Protein AF-A0A920B8A7-F1 (afdb_monomer)

Mean predicted aligned error: 10.57 Å

Solvent-accessible surface area (backbone atoms only — not comparable to full-atom values): 4142 Å² total; per-residue (Å²): 119,76,69,62,57,56,67,67,54,54,71,71,75,75,75,80,78,81,73,67,64,53,50,78,47,79,54,73,42,77,46,92,91,77,44,75,49,72,47,78,46,77,48,74,68,50,102,59,92,79,90,84,85,87,82,82,90,130

Nearest PDB structures (foldseek):
  2iuo-assembly1_J  TM=4.008E-01  e=1.104E+00  Escherichia coli
  2ivq-assembly1_D  TM=3.977E-01  e=1.182E+00  Escherichia coli
  2iu7-assembly1_J  TM=3.975E-01  e=1.356E+00  Escherichia coli
  6tv0-assembly1_D  TM=4.040E-01  e=1.783E+00  Serratia sp. (in: enterobacteria)
  2iu7-assembly1_I  TM=3.967E-01  e=2.345E+00  Escherichia coli

Sequence (58 aa):
MKFYLIFILIPFFSFAQKADPFSIELRPRVIDNAKVIVNIEITNHLNRPIDYLEGFFI

Radius of gyration: 22.17 Å; Cα contacts (8 Å, |Δi|>4): 42; chains: 1; bounding box: 66×19×36 Å

Structure (mmCIF, N/CA/C/O backbone):
data_AF-A0A920B8A7-F1
#
_entry.id   AF-A0A920B8A7-F1
#
loop_
_atom_site.group_PDB
_atom_site.id
_atom_site.type_symbol
_atom_site.label_atom_id
_atom_site.label_alt_id
_atom_site.label_comp_id
_atom_site.label_asym_id
_atom_site.label_entity_id
_atom_site.label_seq_id
_atom_site.pdbx_PDB_ins_code
_atom_site.Cartn_x
_atom_site.Cartn_y
_atom_site.Cartn_z
_atom_site.occupancy
_atom_site.B_iso_or_equiv
_atom_site.auth_seq_id
_atom_site.auth_comp_id
_atom_site.auth_asym_id
_atom_site.auth_atom_id
_atom_site.pdbx_PDB_model_num
ATOM 1 N N . MET A 1 1 ? 50.058 -2.237 -12.911 1.00 56.72 1 MET A N 1
ATOM 2 C CA . MET A 1 1 ? 48.985 -3.126 -13.426 1.00 56.72 1 MET A CA 1
ATOM 3 C C . MET A 1 1 ? 47.909 -3.464 -12.386 1.00 56.72 1 MET A C 1
ATOM 5 O O . MET A 1 1 ? 46.748 -3.475 -12.756 1.00 56.72 1 MET A O 1
ATOM 9 N N . LYS A 1 2 ? 48.234 -3.656 -11.093 1.00 55.50 2 LYS A N 1
ATOM 10 C CA . LYS A 1 2 ? 47.242 -3.943 -10.025 1.00 55.50 2 LYS A CA 1
ATOM 11 C C . LYS A 1 2 ? 46.201 -2.835 -9.760 1.00 55.50 2 LYS A C 1
ATOM 13 O O . LYS A 1 2 ? 45.047 -3.151 -9.515 1.00 55.50 2 LYS A O 1
ATOM 18 N N . PHE A 1 3 ? 46.582 -1.556 -9.835 1.00 61.47 3 PHE A N 1
ATOM 19 C CA . PHE A 1 3 ? 45.682 -0.435 -9.501 1.00 61.47 3 PHE A CA 1
ATOM 20 C C . PHE A 1 3 ? 44.600 -0.152 -10.555 1.00 61.47 3 PHE A C 1
ATOM 22 O O . PHE A 1 3 ? 43.514 0.292 -10.204 1.00 61.47 3 PHE A O 1
ATOM 29 N N . TYR A 1 4 ? 44.852 -0.461 -11.831 1.00 65.94 4 TYR A N 1
ATOM 30 C CA . TYR A 1 4 ? 43.868 -0.261 -12.905 1.00 65.94 4 TYR A CA 1
ATOM 31 C C . TYR A 1 4 ? 42.647 -1.179 -12.761 1.00 65.94 4 TYR A C 1
ATOM 33 O O . TYR A 1 4 ? 41.538 -0.791 -13.109 1.00 65.94 4 TYR A O 1
ATOM 41 N N . LEU A 1 5 ? 42.839 -2.367 -12.183 1.00 63.12 5 LEU A N 1
ATOM 42 C CA . LEU A 1 5 ? 41.771 -3.330 -11.906 1.00 63.12 5 LEU A CA 1
ATOM 43 C C . LEU A 1 5 ? 40.760 -2.793 -10.881 1.00 63.12 5 LEU A C 1
ATOM 45 O O . LEU A 1 5 ? 39.566 -3.035 -11.016 1.00 63.12 5 LEU A O 1
ATOM 49 N N . ILE A 1 6 ? 41.226 -2.008 -9.902 1.00 65.56 6 ILE A N 1
ATOM 50 C CA . ILE A 1 6 ? 40.368 -1.374 -8.890 1.00 65.56 6 ILE A CA 1
ATOM 51 C C . ILE A 1 6 ? 39.459 -0.327 -9.545 1.00 65.56 6 ILE A C 1
ATOM 53 O O . ILE A 1 6 ? 38.263 -0.315 -9.279 1.00 65.56 6 ILE A O 1
ATOM 57 N N . PHE A 1 7 ? 39.987 0.489 -10.464 1.00 65.75 7 PHE A N 1
ATOM 58 C CA . PHE A 1 7 ? 39.193 1.495 -11.182 1.00 65.75 7 PHE A CA 1
ATOM 59 C C . PHE A 1 7 ? 38.099 0.893 -12.080 1.00 65.75 7 PHE A C 1
ATOM 61 O O . PHE A 1 7 ? 37.057 1.516 -12.259 1.00 65.75 7 PHE A O 1
ATOM 68 N N . ILE A 1 8 ? 38.296 -0.324 -12.598 1.00 68.19 8 ILE A N 1
ATOM 69 C CA . ILE A 1 8 ? 37.304 -1.036 -13.425 1.00 68.19 8 ILE A CA 1
ATOM 70 C C . ILE A 1 8 ? 36.172 -1.644 -12.575 1.00 68.19 8 ILE A C 1
ATOM 72 O O . ILE A 1 8 ? 35.058 -1.810 -13.066 1.00 68.19 8 ILE A O 1
ATOM 76 N N . LEU A 1 9 ? 36.425 -1.950 -11.298 1.00 62.75 9 LEU A N 1
ATOM 77 C CA . LEU A 1 9 ? 35.449 -2.583 -10.400 1.00 62.75 9 LEU A CA 1
ATOM 78 C C . LEU A 1 9 ? 34.506 -1.585 -9.705 1.00 62.75 9 LEU A C 1
ATOM 80 O O . LEU A 1 9 ? 33.422 -1.971 -9.277 1.00 62.75 9 LEU A O 1
ATOM 84 N N . ILE A 1 10 ? 34.879 -0.305 -9.614 1.00 65.69 10 ILE A N 1
ATOM 85 C CA . ILE A 1 10 ? 34.080 0.747 -8.961 1.00 65.69 10 ILE A CA 1
ATOM 86 C C . ILE A 1 10 ? 32.708 1.011 -9.625 1.00 65.69 10 ILE A C 1
ATOM 88 O O . ILE A 1 10 ? 31.733 1.118 -8.879 1.00 65.69 10 ILE A O 1
ATOM 92 N N . PRO A 1 11 ? 32.547 1.074 -10.967 1.00 67.31 11 PRO A N 1
ATOM 93 C CA . PRO A 1 11 ? 31.246 1.399 -11.566 1.00 67.31 11 PRO A CA 1
ATOM 94 C C . PRO A 1 11 ? 30.169 0.317 -11.367 1.00 67.31 11 PRO A C 1
ATOM 96 O O . PRO A 1 11 ? 28.986 0.608 -11.528 1.00 67.31 11 PRO A O 1
ATOM 99 N N . PHE A 1 12 ? 30.539 -0.908 -10.975 1.00 61.50 12 PHE A N 1
ATOM 100 C CA . PHE A 1 12 ? 29.578 -1.986 -10.705 1.00 61.50 12 PHE A CA 1
ATOM 101 C C . PHE A 1 12 ? 28.796 -1.798 -9.398 1.00 61.50 12 PHE A C 1
ATOM 103 O O . PHE A 1 12 ? 27.699 -2.335 -9.266 1.00 61.50 12 PHE A O 1
ATOM 110 N N . PHE A 1 13 ? 29.314 -1.013 -8.449 1.00 61.81 13 PHE A N 1
ATOM 111 C CA . PHE A 1 13 ? 28.644 -0.773 -7.166 1.00 61.81 13 PHE A CA 1
ATOM 112 C C . PHE A 1 13 ? 27.653 0.401 -7.201 1.00 61.81 13 PHE A C 1
ATOM 114 O O . PHE A 1 13 ? 26.923 0.607 -6.236 1.00 61.81 13 PHE A O 1
ATOM 121 N N . SER A 1 14 ? 27.598 1.168 -8.297 1.00 63.50 14 SER A N 1
ATOM 122 C CA . SER A 1 14 ? 26.786 2.393 -8.386 1.00 63.50 14 SER A CA 1
ATOM 123 C C . SER A 1 14 ? 25.360 2.186 -8.912 1.00 63.50 14 SER A C 1
ATOM 125 O O . SER A 1 14 ? 24.589 3.140 -8.938 1.00 63.50 14 SER A O 1
ATOM 127 N N . PHE A 1 15 ? 24.978 0.967 -9.303 1.00 63.16 15 PHE A N 1
ATOM 128 C CA . PHE A 1 15 ? 23.662 0.683 -9.888 1.00 63.16 15 PHE A CA 1
ATOM 129 C C . PHE A 1 15 ? 22.964 -0.489 -9.197 1.00 63.16 15 PHE A C 1
ATOM 131 O O . PHE A 1 15 ? 22.826 -1.567 -9.767 1.00 63.16 15 PHE A O 1
ATOM 138 N N . ALA A 1 16 ? 22.496 -0.286 -7.967 1.00 61.19 16 ALA A N 1
ATO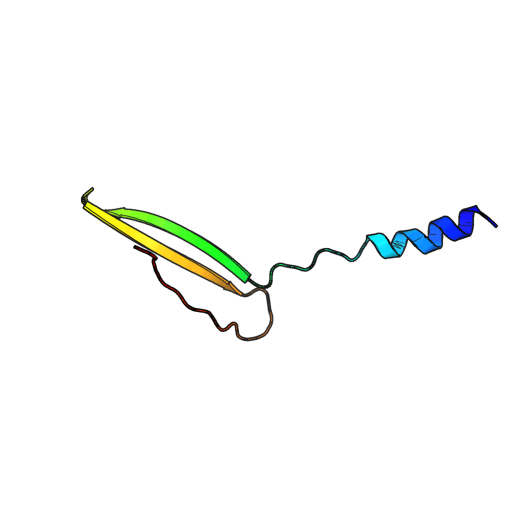M 139 C CA . ALA A 1 16 ? 21.566 -1.225 -7.344 1.00 61.19 16 ALA A CA 1
ATOM 140 C C . ALA A 1 16 ? 20.693 -0.551 -6.276 1.00 61.19 16 ALA A C 1
ATOM 142 O O . ALA A 1 16 ? 20.700 -0.936 -5.113 1.00 61.19 16 ALA A O 1
ATOM 143 N N . GLN A 1 17 ? 19.896 0.439 -6.675 1.00 60.47 17 GLN A N 1
ATOM 144 C CA . GLN A 1 17 ? 18.638 0.707 -5.980 1.00 60.47 17 GLN A CA 1
ATOM 145 C C . GLN A 1 17 ? 17.513 0.539 -6.990 1.00 60.47 17 GLN A C 1
ATOM 147 O O . GLN A 1 17 ? 17.262 1.394 -7.836 1.00 60.47 17 GLN A O 1
ATOM 152 N N . LYS A 1 18 ? 16.879 -0.634 -6.948 1.00 65.56 18 LYS A N 1
ATOM 153 C CA . LYS A 1 18 ? 15.613 -0.857 -7.636 1.00 65.56 18 LYS A CA 1
ATOM 154 C C . LYS A 1 18 ? 14.593 0.023 -6.919 1.00 65.56 18 LYS A C 1
ATOM 156 O O . LYS A 1 18 ? 14.311 -0.234 -5.756 1.00 65.56 18 LYS A O 1
ATOM 161 N N . ALA A 1 19 ? 14.119 1.074 -7.583 1.00 73.00 19 ALA A N 1
ATOM 162 C CA . ALA A 1 19 ? 13.062 1.913 -7.036 1.00 73.00 19 ALA A CA 1
ATOM 163 C C . ALA A 1 19 ? 11.834 1.041 -6.744 1.00 73.00 19 ALA A C 1
ATOM 165 O O . ALA A 1 19 ? 11.497 0.162 -7.551 1.00 73.00 19 ALA A O 1
ATOM 166 N N . ASP A 1 20 ? 11.198 1.261 -5.596 1.00 85.19 20 ASP A N 1
ATOM 167 C CA . ASP A 1 20 ? 9.946 0.586 -5.281 1.00 85.1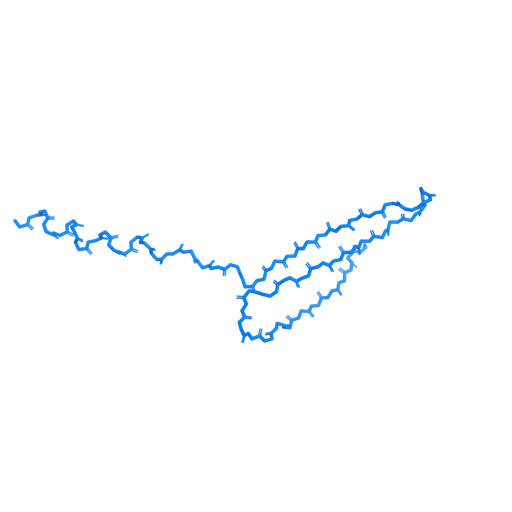9 20 ASP A CA 1
ATOM 168 C C . ASP A 1 20 ? 8.926 0.902 -6.387 1.00 85.19 20 ASP A C 1
ATOM 170 O O . ASP A 1 20 ? 8.853 2.040 -6.854 1.00 85.19 20 ASP A O 1
ATOM 174 N N . PRO A 1 21 ? 8.169 -0.088 -6.887 1.00 87.75 21 PRO A N 1
ATOM 175 C CA . PRO A 1 21 ? 7.257 0.125 -8.011 1.00 87.75 21 PRO A CA 1
ATOM 176 C C . PRO A 1 21 ? 6.043 0.985 -7.632 1.00 87.75 21 PRO A C 1
ATOM 178 O O . PRO A 1 21 ? 5.400 1.560 -8.509 1.00 87.75 21 PRO A O 1
ATOM 181 N N . PHE A 1 22 ? 5.729 1.072 -6.342 1.00 92.62 22 PHE A N 1
ATOM 182 C CA . PHE A 1 22 ? 4.673 1.904 -5.785 1.00 92.62 22 PHE A CA 1
ATOM 183 C C . PHE A 1 22 ? 4.935 2.172 -4.302 1.00 92.62 22 PHE A C 1
ATOM 185 O O . PHE A 1 22 ? 5.711 1.455 -3.668 1.00 92.62 22 PHE A O 1
ATOM 192 N N . SER A 1 23 ? 4.230 3.149 -3.743 1.00 93.25 23 SER A N 1
ATOM 193 C CA . SER A 1 23 ? 4.155 3.391 -2.304 1.00 93.25 23 SER A CA 1
ATOM 194 C C . SER A 1 23 ? 2.704 3.391 -1.827 1.00 93.25 23 SER A C 1
ATOM 196 O O . SER A 1 23 ? 1.784 3.654 -2.603 1.00 93.25 23 SER A O 1
ATOM 198 N N . ILE A 1 24 ? 2.506 3.054 -0.551 1.00 93.50 24 ILE A N 1
ATOM 199 C CA . ILE A 1 24 ? 1.200 3.053 0.112 1.00 93.50 24 ILE A CA 1
ATOM 200 C C . ILE A 1 24 ? 1.294 3.961 1.334 1.00 93.50 24 ILE A C 1
ATOM 202 O O . ILE A 1 24 ? 2.157 3.757 2.190 1.00 93.50 24 ILE A O 1
ATOM 206 N N . GLU A 1 25 ? 0.392 4.928 1.437 1.00 94.69 25 GLU A N 1
ATOM 207 C CA . GLU A 1 25 ? 0.240 5.777 2.612 1.00 94.69 25 GLU A CA 1
ATOM 208 C C . GLU A 1 25 ? -1.127 5.539 3.259 1.00 94.69 25 GLU A C 1
ATOM 210 O O . GLU A 1 25 ? -2.160 5.509 2.591 1.00 94.69 25 GLU A O 1
ATOM 215 N N . LEU A 1 26 ? -1.130 5.359 4.581 1.00 93.50 26 LEU A N 1
ATOM 216 C CA . LEU A 1 26 ? -2.338 5.132 5.367 1.00 93.50 26 LEU A CA 1
ATOM 217 C C . LEU A 1 26 ? -2.575 6.326 6.286 1.00 93.50 26 LEU A C 1
ATOM 219 O O . LEU A 1 26 ? -1.742 6.634 7.140 1.00 93.50 26 LEU A O 1
ATOM 223 N N . ARG A 1 27 ? -3.736 6.970 6.159 1.00 94.81 27 ARG A N 1
ATOM 224 C CA . ARG A 1 27 ? -4.142 8.093 7.017 1.00 94.81 27 ARG A CA 1
ATOM 225 C C . ARG A 1 27 ? -5.394 7.717 7.815 1.00 94.81 27 ARG A C 1
ATOM 227 O O . ARG A 1 27 ? -6.513 7.996 7.363 1.00 94.81 27 ARG A O 1
ATOM 234 N N . PRO A 1 28 ? -5.233 7.054 8.977 1.00 93.31 28 PRO A N 1
ATOM 235 C CA . PRO A 1 28 ? -6.344 6.731 9.858 1.00 93.31 28 PRO A CA 1
ATOM 236 C C . PRO A 1 28 ? -6.837 7.979 10.600 1.00 93.31 28 PRO A C 1
ATOM 238 O O . PRO A 1 28 ? -6.053 8.800 11.072 1.00 93.31 28 PRO A O 1
ATOM 241 N N . ARG A 1 29 ? -8.155 8.104 10.745 1.00 94.19 29 ARG A N 1
ATOM 242 C CA . ARG A 1 29 ? -8.818 9.163 11.506 1.00 94.19 29 ARG A CA 1
ATOM 243 C C . ARG A 1 29 ? -9.928 8.570 12.360 1.00 94.19 29 ARG A C 1
ATOM 245 O O . ARG A 1 29 ? -10.811 7.886 11.849 1.00 94.19 29 ARG A O 1
ATOM 252 N N . VAL A 1 30 ? -9.910 8.892 13.649 1.00 94.12 30 VAL A N 1
ATOM 253 C CA . VAL A 1 30 ? -11.025 8.604 14.555 1.00 94.12 30 VAL A CA 1
ATOM 254 C C . VAL A 1 30 ? -12.072 9.706 14.412 1.00 94.12 30 VAL A C 1
ATOM 256 O O . VAL A 1 30 ? -11.736 10.892 14.420 1.00 94.12 30 VAL A O 1
ATOM 259 N N . ILE A 1 31 ? -13.336 9.320 14.265 1.00 94.56 31 ILE A N 1
ATOM 260 C CA . ILE A 1 31 ? -14.485 10.226 14.197 1.00 94.56 31 ILE A CA 1
ATOM 261 C C . ILE A 1 31 ? -15.437 9.889 15.339 1.00 94.56 31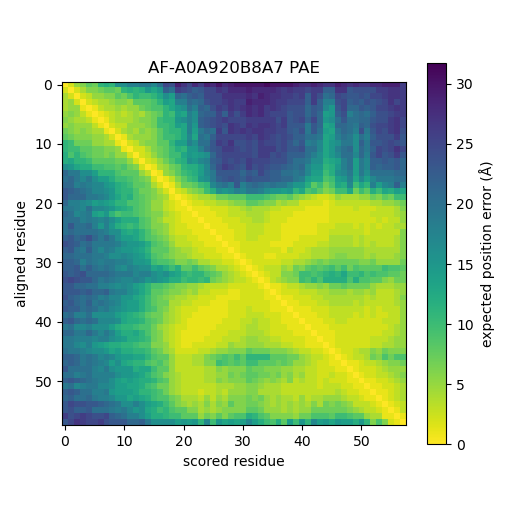 ILE A C 1
ATOM 263 O O . ILE A 1 31 ? -15.748 8.716 15.570 1.00 94.56 31 ILE A O 1
ATOM 267 N N . ASP A 1 32 ? -15.861 10.930 16.059 1.00 90.69 32 ASP A N 1
ATOM 268 C CA . ASP A 1 32 ? -16.831 10.877 17.161 1.00 90.69 32 ASP A CA 1
ATOM 269 C C . ASP A 1 32 ? -16.527 9.799 18.216 1.00 90.69 32 ASP A C 1
ATOM 271 O O . ASP A 1 32 ? -17.425 9.252 18.847 1.00 90.69 32 ASP A O 1
ATOM 275 N N . ASN A 1 33 ? -15.244 9.455 18.382 1.00 86.62 33 ASN A N 1
ATOM 276 C CA . ASN A 1 33 ? -14.746 8.413 19.285 1.00 86.62 33 ASN A CA 1
ATOM 277 C C . ASN A 1 33 ? -15.366 7.009 19.091 1.00 86.62 33 ASN A C 1
ATOM 279 O O . ASN A 1 33 ? -15.230 6.155 19.966 1.00 86.62 33 ASN A O 1
ATOM 283 N N . ALA A 1 34 ? -16.031 6.768 17.957 1.00 91.06 34 ALA A N 1
ATOM 284 C CA . ALA A 1 34 ? -16.808 5.554 17.701 1.00 91.06 34 ALA A CA 1
ATOM 285 C C . ALA A 1 34 ? -16.483 4.891 16.355 1.00 91.06 34 ALA A C 1
ATOM 287 O O . ALA A 1 34 ? -16.808 3.723 16.148 1.00 91.06 34 ALA A O 1
ATOM 288 N N . LYS A 1 35 ? -15.862 5.621 15.423 1.00 91.75 35 LYS A N 1
ATOM 289 C CA . LYS A 1 35 ? -15.535 5.125 14.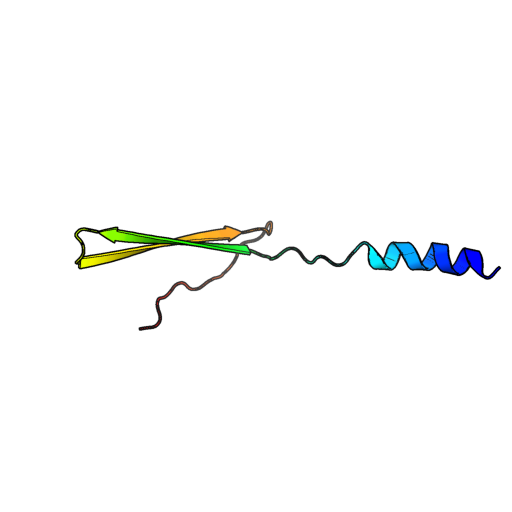081 1.00 91.75 35 LYS A CA 1
ATOM 290 C C . LYS A 1 35 ? -14.086 5.427 13.742 1.00 91.75 35 LYS A C 1
ATOM 292 O O . LYS A 1 35 ? -13.581 6.496 14.078 1.00 91.75 35 LYS A O 1
ATOM 297 N N . VAL A 1 36 ? -13.448 4.510 13.025 1.00 90.94 36 VAL A N 1
ATOM 298 C CA . VAL A 1 36 ? -12.138 4.730 12.408 1.00 90.94 36 VAL A CA 1
ATOM 299 C C . VAL A 1 36 ? -12.333 4.733 10.900 1.00 90.94 36 VAL A C 1
ATOM 301 O O . VAL A 1 36 ? -12.852 3.771 10.341 1.00 90.94 36 VAL A O 1
ATOM 304 N N . ILE A 1 37 ? -11.938 5.821 10.250 1.00 92.44 37 ILE A N 1
ATOM 305 C CA . ILE A 1 37 ? -11.834 5.903 8.794 1.00 92.44 37 ILE A CA 1
ATOM 306 C C . ILE A 1 37 ? -10.362 5.771 8.438 1.00 92.44 37 ILE A C 1
ATOM 308 O O . ILE A 1 37 ? -9.540 6.504 8.979 1.00 92.44 37 ILE A O 1
ATOM 312 N N . VAL A 1 38 ? -10.027 4.864 7.527 1.00 92.25 38 VAL A N 1
ATOM 313 C CA . VAL A 1 38 ? -8.666 4.716 7.007 1.00 92.25 38 VAL A CA 1
ATOM 314 C C . VAL A 1 38 ? -8.676 5.145 5.551 1.00 92.25 38 VAL A C 1
ATOM 316 O O . VAL A 1 38 ? -9.326 4.509 4.729 1.00 92.25 38 VAL A O 1
ATOM 319 N N . ASN A 1 39 ? -7.976 6.235 5.243 1.00 93.00 39 ASN A N 1
ATOM 320 C CA . ASN A 1 39 ? -7.701 6.589 3.855 1.00 93.00 39 ASN A CA 1
ATOM 321 C C . ASN A 1 39 ? -6.442 5.851 3.409 1.00 93.00 39 ASN A C 1
ATOM 323 O O . ASN A 1 39 ? -5.438 5.879 4.125 1.00 93.00 39 ASN A O 1
ATOM 327 N N . ILE A 1 40 ? -6.517 5.213 2.246 1.00 92.75 40 ILE A N 1
ATOM 328 C CA . ILE A 1 40 ? -5.416 4.498 1.607 1.00 92.75 40 ILE A CA 1
ATOM 329 C C . ILE A 1 40 ? -5.050 5.291 0.354 1.00 92.75 40 ILE A C 1
ATOM 331 O O . ILE A 1 40 ? -5.915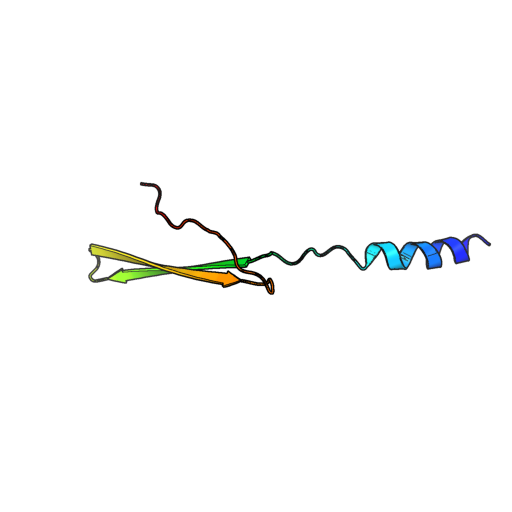 5.578 -0.470 1.00 92.75 40 ILE A O 1
ATOM 335 N N . GLU A 1 41 ? -3.789 5.688 0.237 1.00 93.31 41 GLU A N 1
ATOM 336 C CA . GLU A 1 41 ? -3.255 6.387 -0.931 1.00 93.31 41 GLU A CA 1
ATOM 337 C C . GLU A 1 41 ? -2.168 5.513 -1.560 1.00 93.31 41 GLU A C 1
ATOM 339 O O . GLU A 1 41 ? -1.205 5.145 -0.890 1.00 93.31 41 GLU A O 1
ATOM 344 N N . ILE A 1 42 ? -2.331 5.157 -2.836 1.00 92.12 42 ILE A N 1
ATOM 345 C CA . ILE A 1 42 ? -1.376 4.330 -3.582 1.00 92.12 42 ILE A CA 1
ATOM 346 C C . ILE A 1 42 ? -0.728 5.200 -4.654 1.00 92.12 42 ILE A C 1
ATOM 348 O O . ILE A 1 42 ? -1.399 5.669 -5.574 1.00 92.12 42 ILE A O 1
ATOM 352 N N . THR A 1 43 ? 0.587 5.394 -4.561 1.00 93.31 43 THR A N 1
ATOM 353 C CA . THR A 1 43 ? 1.352 6.141 -5.566 1.00 93.31 43 THR A CA 1
ATOM 354 C C . THR A 1 43 ? 2.088 5.175 -6.477 1.00 93.31 43 THR A C 1
ATOM 356 O O . THR A 1 43 ? 2.926 4.403 -6.025 1.00 93.31 43 THR A O 1
ATOM 359 N N . ASN A 1 44 ? 1.811 5.235 -7.777 1.00 92.62 44 ASN A N 1
ATOM 360 C CA . ASN A 1 44 ? 2.515 4.452 -8.789 1.00 92.62 44 ASN A CA 1
ATOM 361 C C . ASN A 1 44 ? 3.830 5.143 -9.191 1.00 92.62 44 ASN A C 1
ATOM 363 O O . ASN A 1 44 ? 3.820 6.307 -9.592 1.00 92.62 44 ASN A O 1
ATOM 367 N N . HIS A 1 45 ? 4.954 4.430 -9.112 1.00 92.31 45 HIS A N 1
ATOM 368 C CA . HIS A 1 45 ? 6.273 4.939 -9.514 1.00 92.31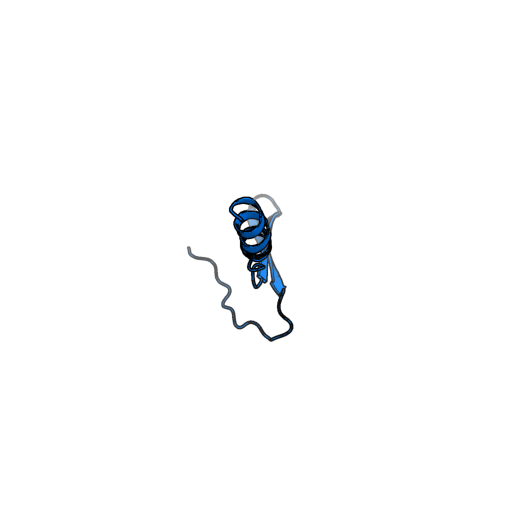 45 HIS A CA 1
ATOM 369 C C . HIS A 1 45 ? 6.699 4.471 -10.915 1.00 92.31 45 HIS A C 1
ATOM 371 O O . HIS A 1 45 ? 7.793 4.789 -11.382 1.00 92.31 45 HIS A O 1
ATOM 377 N N . LEU A 1 46 ? 5.847 3.710 -11.601 1.00 88.62 46 LEU A N 1
ATOM 378 C CA . LEU A 1 46 ? 6.075 3.190 -12.940 1.00 88.62 46 LEU A CA 1
ATOM 379 C C . LEU A 1 46 ? 5.21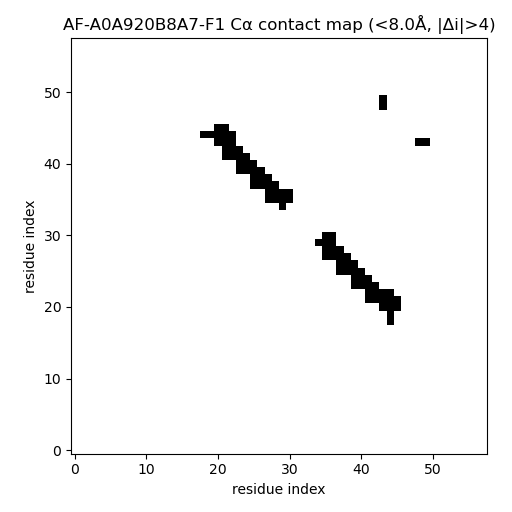8 3.933 -13.971 1.00 88.62 46 LEU A C 1
ATOM 381 O O . LEU A 1 46 ? 4.071 4.289 -13.727 1.00 88.62 46 LEU A O 1
ATOM 385 N N . ASN A 1 47 ? 5.722 4.037 -15.200 1.00 86.50 47 ASN A N 1
ATOM 386 C CA . ASN A 1 47 ? 4.958 4.555 -16.344 1.00 86.50 47 ASN A CA 1
ATOM 387 C C . ASN A 1 47 ? 4.018 3.501 -16.957 1.00 86.50 47 ASN A C 1
ATOM 389 O O . ASN A 1 47 ? 3.825 3.455 -18.172 1.00 86.50 47 ASN A O 1
ATOM 393 N N . ARG A 1 48 ? 3.475 2.602 -16.133 1.00 89.38 48 ARG A N 1
ATOM 394 C CA . ARG A 1 48 ? 2.532 1.562 -16.558 1.00 89.38 48 ARG A CA 1
ATOM 395 C C . ARG A 1 48 ? 1.448 1.365 -15.502 1.00 89.38 48 ARG A C 1
ATOM 397 O O . ARG A 1 48 ? 1.733 1.613 -14.332 1.00 89.38 48 ARG A O 1
ATOM 404 N N . PRO A 1 49 ? 0.249 0.894 -15.880 1.00 90.94 49 PRO A N 1
ATOM 405 C CA . PRO A 1 49 ? -0.793 0.557 -14.916 1.00 90.94 49 PRO A CA 1
ATOM 406 C C . PRO A 1 49 ? -0.304 -0.445 -13.862 1.00 90.94 49 PRO A C 1
ATOM 408 O O . PRO A 1 49 ? 0.526 -1.310 -14.158 1.00 90.94 49 PRO A O 1
ATOM 411 N N . ILE A 1 50 ? -0.825 -0.312 -12.643 1.00 88.88 50 ILE A N 1
ATOM 412 C CA . ILE A 1 50 ? -0.630 -1.270 -11.553 1.00 88.88 50 ILE A CA 1
ATOM 413 C C . ILE A 1 50 ? -1.982 -1.901 -11.254 1.00 88.88 50 ILE A C 1
ATOM 415 O O . ILE A 1 50 ? -2.935 -1.191 -10.941 1.00 88.88 50 ILE A O 1
ATOM 419 N N . ASP A 1 51 ? -2.027 -3.226 -11.308 1.00 91.19 51 ASP A N 1
ATOM 420 C CA . ASP A 1 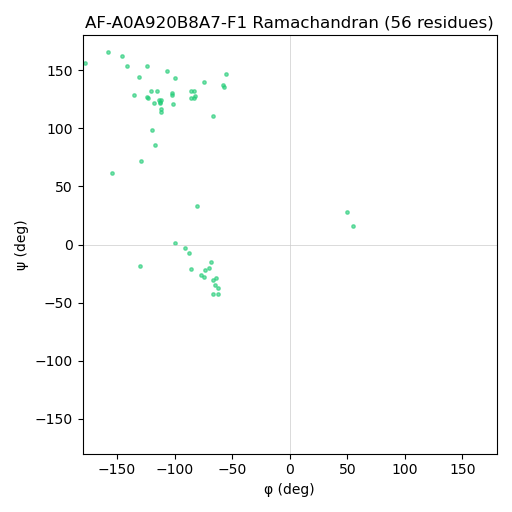51 ? -3.148 -4.007 -10.803 1.00 91.19 51 ASP A CA 1
ATOM 421 C C . ASP A 1 51 ? -2.938 -4.255 -9.306 1.00 91.19 51 ASP A C 1
ATOM 423 O O . ASP A 1 51 ? -1.883 -4.747 -8.893 1.00 91.19 51 ASP A O 1
ATOM 427 N N . TYR A 1 52 ? -3.925 -3.908 -8.483 1.00 88.38 52 TYR A N 1
ATOM 428 C CA . TYR A 1 52 ? -3.877 -4.124 -7.038 1.00 88.38 52 TYR A CA 1
ATOM 429 C C . TYR A 1 52 ? -5.263 -4.445 -6.473 1.00 88.38 52 TYR A C 1
ATOM 431 O O . TYR A 1 52 ? -6.289 -4.208 -7.112 1.00 88.38 52 TYR A O 1
ATOM 439 N N . LEU A 1 53 ? -5.275 -5.006 -5.263 1.00 90.00 53 LEU A N 1
ATOM 440 C CA . LEU A 1 53 ? -6.481 -5.323 -4.507 1.00 90.00 53 LEU A CA 1
ATOM 441 C C . LEU A 1 53 ? -6.411 -4.634 -3.148 1.00 90.00 53 LEU A C 1
ATOM 443 O O . LEU A 1 53 ? -5.441 -4.806 -2.411 1.00 90.00 53 LEU A O 1
ATOM 447 N N . GLU A 1 54 ? -7.452 -3.873 -2.826 1.00 86.00 54 GLU A N 1
ATOM 448 C CA . GLU A 1 54 ? -7.626 -3.258 -1.512 1.00 86.00 54 GLU A CA 1
ATOM 449 C C . GLU A 1 54 ? -8.585 -4.083 -0.664 1.00 86.00 54 GLU A C 1
ATOM 451 O O . GLU A 1 54 ? -9.574 -4.632 -1.154 1.00 86.00 54 GLU A O 1
ATOM 456 N N . GLY A 1 55 ? -8.302 -4.153 0.632 1.00 83.88 55 GLY A N 1
ATOM 457 C CA . GLY A 1 55 ? -9.154 -4.833 1.590 1.00 83.88 55 GLY A CA 1
ATOM 458 C C . GLY A 1 55 ? -8.613 -4.708 3.004 1.00 83.88 55 GLY A C 1
ATOM 459 O O . GLY A 1 55 ? -7.417 -4.511 3.217 1.00 83.88 55 GLY A O 1
ATOM 460 N N . PHE A 1 56 ? -9.511 -4.839 3.974 1.00 82.38 56 PHE A N 1
ATOM 461 C CA . PHE A 1 56 ? -9.153 -4.961 5.380 1.00 82.38 56 PHE A CA 1
ATOM 462 C C . PHE A 1 56 ? -9.280 -6.428 5.785 1.00 82.38 56 PHE A C 1
ATOM 464 O O . PHE A 1 56 ? -10.305 -7.055 5.519 1.00 82.38 56 PHE A O 1
ATOM 471 N N . PHE A 1 57 ? -8.250 -6.969 6.434 1.00 79.44 57 PHE A N 1
ATOM 472 C CA . PHE A 1 57 ? -8.374 -8.229 7.160 1.00 79.44 57 PHE A CA 1
ATOM 473 C C . PHE A 1 57 ? -8.966 -7.928 8.542 1.00 79.44 57 PHE A C 1
ATOM 475 O O . PHE A 1 57 ? -8.476 -7.034 9.234 1.00 79.44 57 PHE A O 1
ATOM 482 N N . ILE A 1 58 ? -10.042 -8.636 8.892 1.00 56.66 58 ILE A N 1
ATOM 483 C CA . ILE A 1 58 ? -10.746 -8.566 10.183 1.00 56.66 58 ILE A CA 1
ATOM 484 C C . ILE A 1 58 ? -10.419 -9.820 10.984 1.00 56.66 58 ILE A C 1
ATOM 486 O O . ILE A 1 58 ? -10.448 -10.912 10.371 1.00 56.66 58 ILE A O 1
#

pLDDT: mean 81.16, std 13.53, range [55.5, 94.81]

Foldseek 3Di:
DVVVVVVVCVVVVVDDDPPDQKDWDWDWDDDPVPDIDIDIDIGGPDPDDDDDDDDDDD

Secondary structure (DSSP, 8-state):
-HHHHHHHHGGGGS------SEEEEEEEEEETTTEEEEEEEE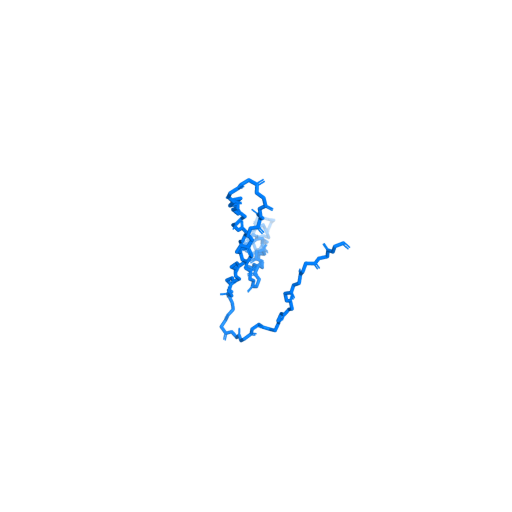EE-SSS----------